Protein AF-A0A0N4WG67-F1 (afdb_monomer_lite)

Foldseek 3Di:
DDPVCVVVVVVPDPDPPDDDDDDDCVVVPDDDPDQLQDDPVNVPAAADPCVVVDDDDPPDDHRHSDPDDDDDDDDDDPCVVPPPD

Sequence (85 aa):
MDREYLSILPHISLSEDKKKYAVDYRNAHPIYLNNLDTDTRYKRWRNSVKLLLEPYYPGMIRPIARNLFTLVSLVASPLYGQSHE

Radius of gyration: 18.01 Å; chains: 1; bounding box: 44×39×43 Å

Organism: Haemonchus placei (NCBI:txid6290)

InterPro domains:
  IPR009448 UDP-glucose:Glycoprotein Glucosyltransferase [PTHR11226] (13-75)
  IPR040692 UGGT, thioredoxin-like domain 3 [PF18402] (23-74)

Structure (mmCIF, N/CA/C/O backbone):
data_AF-A0A0N4WG67-F1
#
_entry.id   AF-A0A0N4WG67-F1
#
loop_
_atom_site.group_PDB
_atom_site.id
_atom_site.type_symbol
_atom_site.label_atom_id
_atom_site.label_alt_id
_atom_site.label_comp_id
_atom_site.label_asym_id
_atom_site.label_entity_id
_atom_site.label_seq_id
_atom_site.pdbx_PDB_ins_code
_atom_site.Cartn_x
_atom_site.Cartn_y
_atom_site.Cartn_z
_atom_site.occupancy
_atom_site.B_iso_or_equiv
_atom_site.auth_seq_id
_atom_site.auth_comp_id
_atom_site.auth_asym_id
_atom_site.auth_atom_id
_atom_site.pdbx_PDB_model_num
ATOM 1 N N . MET A 1 1 ? 10.322 -5.897 -25.669 1.00 46.25 1 MET A N 1
ATOM 2 C CA . MET A 1 1 ? 9.720 -4.551 -25.645 1.00 46.25 1 MET A CA 1
ATOM 3 C C . MET A 1 1 ? 10.496 -3.769 -24.619 1.00 46.25 1 MET A C 1
ATOM 5 O O . MET A 1 1 ? 10.363 -4.034 -23.427 1.00 46.25 1 MET A O 1
ATOM 9 N N . ASP A 1 2 ? 11.422 -2.961 -25.114 1.00 54.50 2 ASP A N 1
ATOM 10 C CA . ASP A 1 2 ? 12.452 -2.320 -24.312 1.00 54.50 2 ASP A CA 1
ATOM 11 C C . ASP A 1 2 ? 11.870 -1.211 -23.437 1.00 54.50 2 ASP A C 1
ATOM 13 O O . ASP A 1 2 ? 10.812 -0.646 -23.713 1.00 54.50 2 ASP A O 1
ATOM 17 N N . ARG A 1 3 ? 12.530 -0.966 -22.304 1.00 64.50 3 ARG A N 1
ATOM 18 C CA . ARG A 1 3 ? 12.058 -0.111 -21.207 1.00 64.50 3 ARG A CA 1
ATOM 19 C C . ARG A 1 3 ? 12.216 1.381 -21.535 1.00 64.50 3 ARG A C 1
ATOM 21 O O . ARG A 1 3 ? 12.822 2.126 -20.770 1.00 64.50 3 ARG A O 1
ATOM 28 N N . GLU A 1 4 ? 11.666 1.813 -22.665 1.00 64.38 4 GLU A N 1
ATOM 29 C CA . GLU A 1 4 ? 11.783 3.175 -23.209 1.00 64.38 4 GLU A CA 1
ATOM 30 C C . GLU A 1 4 ? 11.277 4.259 -22.243 1.00 64.38 4 GLU A C 1
ATOM 32 O O . GLU A 1 4 ? 11.771 5.378 -22.247 1.00 64.38 4 GLU A O 1
ATOM 37 N N . TYR A 1 5 ? 10.345 3.928 -21.345 1.00 61.19 5 TYR A N 1
ATOM 38 C CA . TYR A 1 5 ? 9.806 4.866 -20.355 1.00 61.19 5 TYR A CA 1
ATOM 39 C C . TYR A 1 5 ? 10.788 5.212 -19.224 1.00 61.19 5 TYR A C 1
ATOM 41 O O . TYR A 1 5 ? 10.599 6.231 -18.560 1.00 61.19 5 TYR A O 1
ATOM 49 N N . LEU A 1 6 ? 11.828 4.400 -18.979 1.00 65.62 6 LEU A N 1
ATOM 50 C CA . LEU A 1 6 ? 12.779 4.651 -17.886 1.00 65.62 6 LEU A CA 1
ATOM 51 C C . LEU A 1 6 ? 13.597 5.927 -18.098 1.00 65.62 6 LEU A C 1
ATOM 53 O O . LEU A 1 6 ? 13.976 6.556 -17.115 1.00 65.62 6 LEU A O 1
ATOM 57 N N . SER A 1 7 ? 13.832 6.327 -19.349 1.00 64.75 7 SER A N 1
ATOM 58 C CA . SER A 1 7 ? 14.526 7.577 -19.674 1.00 64.75 7 SER A CA 1
ATOM 59 C C . SER A 1 7 ? 13.674 8.814 -19.380 1.00 64.75 7 SER A C 1
ATOM 61 O O . SER A 1 7 ? 14.221 9.881 -19.140 1.00 64.75 7 SER A O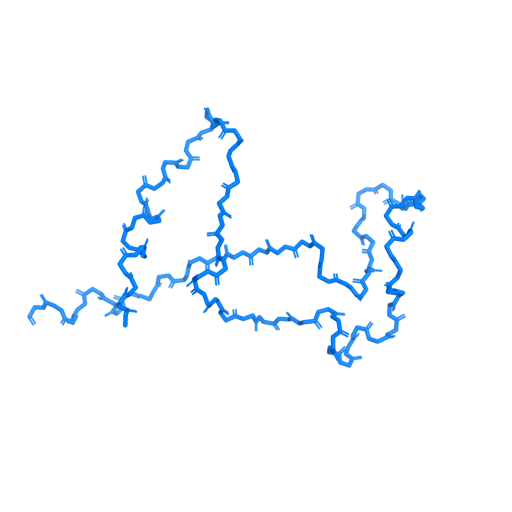 1
ATOM 63 N N . ILE A 1 8 ? 12.344 8.680 -19.346 1.00 64.94 8 ILE A N 1
ATOM 64 C CA . ILE A 1 8 ? 11.406 9.795 -19.151 1.00 64.94 8 ILE A CA 1
ATOM 65 C C . ILE A 1 8 ? 11.238 10.121 -17.661 1.00 64.94 8 ILE A C 1
ATOM 67 O O . ILE A 1 8 ? 11.059 11.281 -17.293 1.00 64.94 8 ILE A O 1
ATOM 71 N N . LEU A 1 9 ? 11.325 9.114 -16.785 1.00 67.38 9 LEU A N 1
ATOM 72 C CA . LEU A 1 9 ? 11.068 9.266 -15.347 1.00 67.38 9 LEU A CA 1
ATOM 73 C C . LEU A 1 9 ? 11.976 10.291 -14.627 1.00 67.38 9 LEU A C 1
ATOM 75 O O . LEU A 1 9 ? 11.448 11.026 -13.794 1.00 67.38 9 LEU A O 1
ATOM 79 N N . PRO A 1 10 ? 13.286 10.416 -14.925 1.00 67.00 10 PRO A N 1
ATOM 80 C CA . PRO A 1 10 ? 14.155 11.436 -14.326 1.00 67.00 10 PRO A CA 1
ATOM 81 C C . PRO A 1 10 ? 13.806 12.867 -14.752 1.00 67.00 10 PRO A C 1
ATOM 83 O O . PRO A 1 10 ? 14.101 13.814 -14.029 1.00 67.00 10 PRO A O 1
ATOM 86 N N . HIS A 1 11 ? 13.182 13.032 -15.922 1.00 63.22 11 HIS A N 1
ATOM 87 C CA . HIS A 1 11 ? 12.787 14.336 -16.462 1.00 63.22 11 HIS A CA 1
ATOM 88 C C . HIS A 1 11 ? 11.427 14.810 -15.944 1.00 63.22 11 HIS A C 1
ATOM 90 O O . HIS A 1 11 ? 11.015 15.940 -16.214 1.00 63.22 11 HIS A O 1
ATOM 96 N N . ILE A 1 12 ? 10.723 13.970 -15.181 1.00 66.44 12 ILE A N 1
ATOM 97 C CA . ILE A 1 12 ? 9.504 14.368 -14.493 1.00 66.44 12 ILE A CA 1
ATOM 98 C C . ILE A 1 12 ? 9.890 15.384 -13.415 1.00 66.44 12 ILE A C 1
ATOM 100 O O . ILE A 1 12 ? 10.407 15.023 -12.359 1.00 66.44 12 ILE A O 1
ATOM 104 N N . SER A 1 13 ? 9.643 16.669 -13.697 1.00 56.91 13 SER A N 1
ATOM 105 C CA . SER A 1 13 ? 9.947 17.767 -12.777 1.00 56.91 13 SER A CA 1
ATOM 106 C C . SER A 1 13 ? 9.339 17.486 -11.409 1.00 56.91 13 SER A C 1
ATOM 108 O O . SER A 1 13 ? 8.113 17.421 -11.247 1.00 56.91 13 SER A O 1
ATOM 110 N N . LEU A 1 14 ? 10.211 17.311 -10.412 1.00 63.31 14 LEU A N 1
ATOM 111 C CA . LEU A 1 14 ? 9.791 17.059 -9.047 1.00 63.31 14 LEU A CA 1
ATOM 112 C C . LEU A 1 14 ? 9.424 18.347 -8.273 1.00 63.31 14 LEU A C 1
ATOM 114 O O . LEU A 1 14 ? 9.116 18.242 -7.086 1.00 63.31 14 LEU A O 1
ATOM 118 N N . SER A 1 15 ? 9.397 19.509 -8.938 1.00 55.38 15 SER A N 1
ATOM 119 C CA . SER A 1 15 ? 9.189 20.834 -8.334 1.00 55.38 15 SER A CA 1
ATOM 120 C C . SER A 1 15 ? 7.908 20.951 -7.493 1.00 55.38 15 SER A C 1
ATOM 122 O O . SER A 1 15 ? 6.925 20.251 -7.725 1.00 55.38 15 SER A O 1
ATOM 124 N N . GLU A 1 16 ? 7.933 21.828 -6.487 1.00 54.44 16 GLU A N 1
ATOM 125 C CA . GLU A 1 16 ? 6.905 21.935 -5.436 1.00 54.44 16 GLU A CA 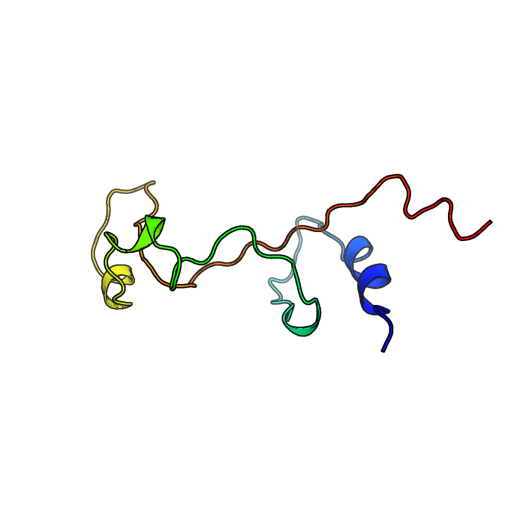1
ATOM 126 C C . GLU A 1 16 ? 5.541 22.463 -5.933 1.00 54.44 16 GLU A C 1
ATOM 128 O O . GLU A 1 16 ? 4.516 22.159 -5.329 1.00 54.44 16 GLU A O 1
ATOM 133 N N . ASP A 1 17 ? 5.486 23.118 -7.100 1.00 58.41 17 ASP A N 1
ATOM 134 C CA . ASP A 1 17 ? 4.259 23.649 -7.737 1.00 58.41 17 ASP A CA 1
ATOM 135 C C . ASP A 1 17 ? 3.427 22.598 -8.510 1.00 58.41 17 ASP A C 1
ATOM 137 O O . ASP A 1 17 ? 2.779 22.864 -9.530 1.00 58.41 17 ASP A O 1
ATOM 141 N N . LYS A 1 18 ? 3.449 21.341 -8.066 1.00 58.56 18 LYS A N 1
ATOM 142 C CA . LYS A 1 18 ? 2.861 20.228 -8.820 1.00 58.56 18 LYS A CA 1
ATOM 143 C C . LYS A 1 18 ? 1.337 20.233 -8.818 1.00 58.56 18 LYS A C 1
ATOM 145 O O . LYS A 1 18 ? 0.685 19.964 -7.807 1.00 58.56 18 LYS A O 1
ATOM 150 N N . LYS A 1 19 ? 0.769 20.304 -10.025 1.00 59.00 19 LYS A N 1
ATOM 151 C CA . LYS A 1 19 ? -0.486 19.605 -10.339 1.00 59.00 19 LYS A CA 1
ATOM 152 C C . LYS A 1 19 ? -0.391 18.178 -9.783 1.00 59.00 19 LYS A C 1
ATOM 154 O O . LYS A 1 19 ? 0.536 17.445 -10.116 1.00 59.00 19 LYS A O 1
ATOM 159 N N . LYS A 1 20 ? -1.334 17.787 -8.925 1.00 70.19 20 LYS A N 1
ATOM 160 C CA . LYS A 1 20 ? -1.431 16.424 -8.385 1.00 70.19 20 LYS A CA 1
ATOM 161 C C . LYS A 1 20 ? -1.900 15.494 -9.504 1.00 70.19 20 LYS A C 1
ATOM 163 O O . LYS A 1 20 ? -3.100 15.368 -9.725 1.00 70.19 20 LYS A O 1
ATOM 168 N N . TYR A 1 21 ? -0.977 14.894 -10.244 1.00 74.44 21 TYR A N 1
ATOM 169 C CA . TYR A 1 21 ? -1.297 13.837 -11.202 1.00 74.44 21 TYR A CA 1
ATOM 170 C C . TYR A 1 21 ? -0.914 12.477 -10.622 1.00 74.44 21 TYR A C 1
ATOM 172 O O . TYR A 1 21 ? 0.033 12.353 -9.846 1.00 74.44 21 TYR A O 1
ATOM 180 N N . ALA A 1 22 ? -1.681 11.456 -10.991 1.00 82.31 22 ALA A N 1
ATOM 181 C CA . ALA A 1 22 ? -1.343 10.070 -10.716 1.00 82.31 22 ALA A CA 1
ATOM 182 C C . ALA A 1 22 ? -0.549 9.508 -11.901 1.00 82.31 22 ALA A C 1
ATOM 184 O O . ALA A 1 22 ? -0.851 9.814 -13.054 1.00 82.31 22 ALA A O 1
ATOM 185 N N . VAL A 1 23 ? 0.455 8.684 -11.611 1.00 82.12 23 VAL A N 1
ATOM 186 C CA . VAL A 1 23 ? 1.237 7.960 -12.620 1.00 82.12 23 VAL A CA 1
ATOM 187 C C . VAL A 1 23 ? 0.874 6.486 -12.535 1.00 82.12 23 VAL A C 1
ATOM 189 O O . VAL A 1 23 ? 0.915 5.899 -11.452 1.00 82.12 23 VAL A O 1
ATOM 192 N N . ASP A 1 24 ? 0.536 5.880 -13.671 1.00 86.06 24 ASP A N 1
ATOM 193 C CA . ASP A 1 24 ? 0.369 4.432 -13.759 1.00 86.06 24 ASP A CA 1
ATOM 194 C C . ASP A 1 24 ? 1.741 3.760 -13.894 1.00 86.06 24 ASP A C 1
ATOM 196 O O . ASP A 1 24 ? 2.419 3.889 -14.912 1.00 86.06 24 ASP A O 1
ATOM 200 N N . TYR A 1 25 ? 2.158 3.052 -12.847 1.00 86.12 25 TYR A N 1
ATOM 201 C CA . TYR A 1 25 ? 3.459 2.389 -12.772 1.00 86.12 25 TYR A CA 1
ATOM 202 C C . TYR A 1 25 ? 3.391 0.884 -13.076 1.00 86.12 25 TYR A C 1
ATOM 204 O O . TYR A 1 25 ? 4.412 0.204 -12.982 1.00 86.12 25 TYR A O 1
ATOM 212 N N . ARG A 1 26 ? 2.224 0.321 -13.424 1.00 84.88 26 ARG A N 1
ATOM 213 C CA . ARG A 1 26 ? 2.048 -1.144 -13.541 1.00 84.88 26 ARG A CA 1
ATOM 214 C C . ARG A 1 26 ? 2.961 -1.779 -14.590 1.00 84.88 26 ARG A C 1
ATOM 216 O O . ARG A 1 26 ? 3.484 -2.866 -14.372 1.00 84.88 26 ARG A O 1
ATOM 223 N N . ASN A 1 27 ? 3.230 -1.061 -15.678 1.00 84.00 27 ASN A N 1
ATOM 224 C CA . ASN A 1 27 ? 4.133 -1.517 -16.736 1.00 84.00 27 ASN A CA 1
ATOM 225 C C . ASN A 1 27 ? 5.619 -1.429 -16.346 1.00 84.00 27 ASN A C 1
ATOM 227 O O . ASN A 1 27 ? 6.465 -1.959 -17.063 1.00 84.00 27 ASN A O 1
ATOM 231 N N . ALA A 1 28 ? 5.957 -0.800 -15.212 1.00 82.38 28 ALA A N 1
ATOM 232 C CA . ALA A 1 28 ? 7.339 -0.657 -14.765 1.00 82.38 28 ALA A CA 1
ATOM 233 C C . ALA A 1 28 ? 7.953 -1.964 -14.239 1.00 82.38 28 ALA A C 1
ATOM 235 O O . ALA A 1 28 ? 9.177 -2.053 -14.172 1.00 82.38 28 ALA A O 1
ATOM 236 N N . HIS A 1 29 ? 7.125 -2.957 -13.885 1.00 86.75 29 HIS A N 1
ATOM 237 C CA . HIS A 1 29 ? 7.540 -4.245 -13.311 1.00 86.75 29 HIS A CA 1
ATOM 238 C C . HIS A 1 29 ? 8.590 -4.099 -12.188 1.00 86.75 29 HIS A C 1
ATOM 240 O O . HIS A 1 29 ? 9.698 -4.633 -12.301 1.00 86.75 29 HIS A O 1
ATOM 246 N N . PRO A 1 30 ? 8.284 -3.341 -11.117 1.00 88.62 30 PRO A N 1
ATOM 247 C CA . PRO A 1 30 ? 9.232 -3.131 -10.032 1.00 88.62 30 PRO A CA 1
ATOM 248 C C . PRO A 1 30 ? 9.485 -4.431 -9.259 1.00 88.62 30 PRO A C 1
ATOM 250 O O . PRO A 1 30 ? 8.625 -5.307 -9.160 1.00 88.62 30 PRO A O 1
ATOM 253 N N . ILE A 1 31 ? 10.668 -4.525 -8.657 1.00 91.31 31 ILE A N 1
ATOM 254 C CA . ILE A 1 31 ? 10.988 -5.586 -7.702 1.00 91.31 31 ILE A CA 1
ATOM 255 C C . ILE A 1 31 ? 10.447 -5.155 -6.338 1.00 91.31 31 ILE A C 1
ATOM 257 O O . ILE A 1 31 ? 10.861 -4.131 -5.795 1.00 91.31 31 ILE A O 1
ATOM 261 N N . TYR A 1 32 ? 9.519 -5.933 -5.785 1.00 93.50 32 TYR A N 1
ATOM 262 C CA . TYR A 1 32 ? 8.932 -5.663 -4.475 1.00 93.50 32 TYR A CA 1
ATOM 263 C C . TYR A 1 32 ? 9.728 -6.341 -3.362 1.00 93.50 32 TYR A C 1
ATOM 265 O O . TYR A 1 32 ? 10.064 -7.519 -3.455 1.00 93.50 32 TYR A O 1
ATOM 273 N N . LEU A 1 33 ? 9.992 -5.598 -2.286 1.00 95.19 33 LEU A N 1
ATOM 274 C CA . LEU A 1 33 ? 10.672 -6.117 -1.095 1.00 95.19 33 LEU A CA 1
ATOM 275 C C . LEU A 1 33 ? 9.709 -6.766 -0.090 1.00 95.19 33 LEU A C 1
ATOM 277 O O . LEU A 1 33 ? 10.144 -7.518 0.779 1.00 95.19 33 LEU A O 1
ATOM 281 N N . ASN A 1 34 ? 8.416 -6.449 -0.167 1.00 95.69 34 ASN A N 1
ATOM 282 C CA . ASN A 1 34 ? 7.394 -6.930 0.754 1.00 95.69 34 ASN A CA 1
ATOM 283 C C . ASN A 1 34 ? 6.072 -7.215 0.034 1.00 95.69 34 ASN A C 1
ATOM 285 O O . ASN A 1 34 ? 5.697 -6.501 -0.897 1.00 95.69 34 ASN A O 1
ATOM 289 N N . ASN A 1 35 ? 5.330 -8.207 0.529 1.00 96.88 35 ASN A N 1
ATOM 290 C CA . ASN A 1 35 ? 3.959 -8.482 0.116 1.00 96.88 35 ASN A CA 1
ATOM 291 C C . ASN A 1 35 ? 3.049 -8.643 1.346 1.00 96.88 35 ASN A C 1
ATOM 293 O O . ASN A 1 35 ? 3.044 -9.672 2.024 1.00 96.88 35 ASN A O 1
ATOM 297 N N . LEU A 1 36 ? 2.254 -7.603 1.624 1.00 96.31 36 LEU A N 1
ATOM 298 C CA . LEU A 1 36 ? 1.367 -7.540 2.791 1.00 96.31 36 LEU A CA 1
ATOM 299 C C . LEU A 1 36 ? 0.233 -8.574 2.771 1.00 96.31 36 LEU A C 1
ATOM 301 O O . LEU A 1 36 ? -0.296 -8.887 3.835 1.00 96.31 36 LEU A O 1
ATOM 305 N N . ASP A 1 37 ? -0.145 -9.090 1.600 1.00 94.94 37 ASP A N 1
ATOM 306 C CA . ASP A 1 37 ? -1.250 -10.041 1.454 1.00 94.94 37 ASP A CA 1
ATOM 307 C C . ASP A 1 37 ? -0.800 -11.497 1.672 1.00 94.94 37 ASP A C 1
ATOM 309 O O . ASP A 1 37 ? -1.584 -12.312 2.162 1.00 94.94 37 ASP A O 1
ATOM 313 N N . THR A 1 38 ? 0.449 -11.844 1.327 1.00 95.62 38 THR A N 1
ATOM 314 C CA . THR A 1 38 ? 0.904 -13.249 1.297 1.00 95.62 38 THR A CA 1
ATOM 315 C C . THR A 1 38 ? 2.008 -13.598 2.287 1.00 95.62 38 THR A C 1
ATOM 317 O O . THR A 1 38 ? 2.087 -14.758 2.707 1.00 95.62 38 THR A O 1
ATOM 320 N N . ASP A 1 39 ? 2.872 -12.652 2.672 1.00 97.38 39 ASP A N 1
ATOM 321 C CA . ASP A 1 39 ? 4.045 -12.999 3.478 1.00 97.38 39 ASP A CA 1
ATOM 322 C C . ASP A 1 39 ? 3.639 -13.460 4.883 1.00 97.38 39 ASP A C 1
ATOM 324 O O . ASP A 1 39 ? 2.814 -12.852 5.575 1.00 97.38 39 ASP A O 1
ATOM 328 N N . THR A 1 40 ? 4.287 -14.524 5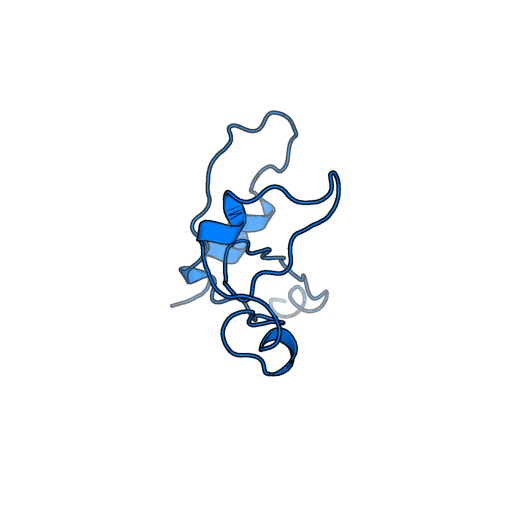.361 1.00 96.88 40 THR A N 1
ATOM 329 C CA . THR A 1 40 ? 4.006 -15.126 6.675 1.00 96.88 40 THR A CA 1
ATOM 330 C C . THR A 1 40 ? 4.135 -14.132 7.825 1.00 96.88 40 THR A C 1
ATOM 332 O O . THR A 1 40 ? 3.381 -14.222 8.796 1.00 96.88 40 THR A O 1
ATOM 335 N N . ARG A 1 41 ? 5.034 -13.150 7.699 1.00 96.44 41 ARG A N 1
ATOM 336 C CA . ARG A 1 41 ? 5.269 -12.118 8.716 1.00 96.44 41 ARG A CA 1
ATOM 337 C C . ARG A 1 41 ? 4.056 -11.217 8.976 1.00 96.44 41 ARG A C 1
ATOM 339 O O . ARG A 1 41 ? 3.953 -10.676 10.073 1.00 96.44 41 ARG A O 1
ATOM 346 N N . TYR A 1 42 ? 3.144 -11.073 8.010 1.00 96.56 42 TYR A N 1
ATOM 347 C CA . TYR A 1 42 ? 1.967 -10.202 8.126 1.00 96.56 42 TYR A CA 1
ATOM 348 C C . TYR A 1 42 ? 0.679 -10.965 8.457 1.00 96.56 42 TYR A C 1
ATOM 350 O O . TYR A 1 42 ? -0.340 -10.339 8.729 1.00 96.56 42 TYR A O 1
ATOM 358 N N . LYS A 1 43 ? 0.712 -12.305 8.539 1.00 94.50 43 LYS A N 1
ATOM 359 C CA . LYS A 1 43 ? -0.479 -13.144 8.800 1.00 94.50 43 LYS A CA 1
ATOM 360 C C . LYS A 1 43 ? -1.237 -12.805 10.086 1.00 94.50 43 LYS A C 1
ATOM 362 O O . LYS A 1 43 ? -2.421 -13.101 10.190 1.00 94.50 43 LYS A O 1
ATOM 367 N N . ARG A 1 44 ? -0.559 -12.227 11.083 1.00 95.75 44 ARG A N 1
ATOM 368 C CA . ARG A 1 44 ? -1.183 -11.819 12.354 1.00 95.75 44 ARG A CA 1
ATOM 369 C C . ARG A 1 44 ? -1.990 -10.524 12.236 1.00 95.75 44 ARG A C 1
ATOM 371 O O . ARG A 1 44 ? -2.755 -10.210 13.142 1.00 95.75 44 ARG A O 1
ATOM 378 N N . TRP A 1 45 ? -1.796 -9.746 11.175 1.00 96.44 45 TRP A N 1
ATOM 379 C CA . TRP A 1 45 ? -2.513 -8.492 10.975 1.00 96.44 45 TRP A CA 1
ATOM 380 C C . TRP A 1 45 ? -3.912 -8.761 10.419 1.00 96.44 45 TRP A C 1
ATOM 382 O O . TRP A 1 45 ? -4.142 -9.725 9.690 1.00 96.44 45 TRP A O 1
ATOM 392 N N . ARG A 1 46 ? -4.869 -7.888 10.747 1.00 95.75 46 ARG A N 1
ATOM 393 C CA . ARG A 1 46 ? -6.219 -7.963 10.173 1.00 95.75 46 ARG A CA 1
ATOM 394 C C . ARG A 1 46 ? -6.157 -7.566 8.685 1.00 95.75 46 ARG A C 1
ATOM 396 O O . ARG A 1 46 ? -5.400 -6.672 8.314 1.00 95.75 46 ARG A O 1
ATOM 403 N N . ASN A 1 47 ? -6.973 -8.197 7.838 1.00 95.31 47 ASN A N 1
ATOM 404 C CA . ASN A 1 47 ? -6.968 -8.014 6.373 1.00 95.31 47 ASN A CA 1
ATOM 405 C C . ASN A 1 47 ? -8.242 -7.335 5.821 1.00 95.31 47 ASN A C 1
ATOM 407 O O . ASN A 1 47 ? -8.526 -7.392 4.627 1.00 95.31 47 ASN A O 1
ATOM 411 N N . SER A 1 48 ? -9.037 -6.699 6.686 1.00 95.44 48 SER A N 1
ATOM 412 C CA . SER A 1 48 ? -10.303 -6.072 6.297 1.00 95.44 48 SER A CA 1
ATOM 413 C C . SER A 1 48 ? -10.115 -4.612 5.890 1.00 95.44 48 SER A C 1
ATOM 415 O O . SER A 1 48 ? -9.530 -3.831 6.633 1.00 95.44 48 SER A O 1
ATOM 417 N N . VAL A 1 49 ? -10.706 -4.201 4.766 1.00 94.50 49 VAL A N 1
ATOM 418 C CA . VAL A 1 49 ? -10.719 -2.790 4.331 1.00 94.50 49 VAL A CA 1
ATOM 419 C C . VAL A 1 49 ? -11.477 -1.893 5.322 1.00 94.50 49 VAL A C 1
ATOM 421 O O . VAL A 1 49 ? -11.152 -0.717 5.456 1.00 94.50 49 VAL A O 1
ATOM 424 N N . LYS A 1 50 ? -12.422 -2.449 6.100 1.00 95.88 50 LYS A N 1
ATOM 425 C CA . LYS A 1 50 ? -13.179 -1.704 7.129 1.00 95.88 50 LYS A CA 1
ATOM 426 C C . LYS A 1 50 ? -12.277 -1.049 8.180 1.00 95.88 50 LYS A C 1
ATOM 428 O O . LYS A 1 50 ? -12.653 -0.040 8.759 1.00 95.88 50 LYS A O 1
ATOM 433 N N . LEU A 1 51 ? -11.073 -1.587 8.379 1.00 94.88 51 LEU A N 1
ATOM 434 C CA . LEU A 1 51 ? -10.060 -1.045 9.284 1.00 94.88 51 LEU A CA 1
ATOM 435 C C . LEU A 1 51 ? -9.655 0.396 8.959 1.00 94.88 51 LEU A C 1
ATOM 437 O O . LEU A 1 51 ? -9.221 1.104 9.860 1.00 94.88 51 LEU A O 1
ATOM 441 N N . LEU A 1 52 ? -9.790 0.826 7.700 1.00 93.75 52 LEU A N 1
ATOM 442 C CA . LEU A 1 52 ? -9.519 2.206 7.287 1.00 93.75 52 LEU A CA 1
ATOM 443 C C . LEU A 1 52 ? -10.523 3.210 7.863 1.00 93.75 52 LEU A C 1
ATOM 445 O O . LEU A 1 52 ? -10.208 4.388 7.972 1.00 93.75 52 LEU A O 1
ATOM 449 N N . LEU A 1 53 ? -11.723 2.744 8.212 1.00 94.50 53 LEU A N 1
ATOM 450 C CA . LEU A 1 53 ? -12.800 3.566 8.762 1.00 94.50 53 LEU A CA 1
ATOM 451 C C . LEU A 1 53 ? -12.825 3.533 10.295 1.00 94.50 53 LEU A C 1
ATOM 453 O O . LEU A 1 53 ? -13.484 4.354 10.925 1.00 94.50 53 LEU A O 1
ATOM 457 N N . GLU A 1 54 ? -12.132 2.570 10.904 1.00 94.56 54 GLU A N 1
ATOM 458 C CA . GLU A 1 54 ? -12.017 2.475 12.354 1.00 94.56 54 GLU A CA 1
ATOM 459 C C . GLU A 1 54 ? -11.012 3.530 12.871 1.00 94.56 54 GLU A C 1
ATOM 461 O O . GLU A 1 54 ? -9.931 3.694 12.289 1.00 94.56 54 GLU A O 1
ATOM 466 N N . PRO A 1 55 ? -11.286 4.202 14.002 1.00 93.31 55 PRO A N 1
ATOM 467 C CA . PRO A 1 55 ? -10.342 5.143 14.601 1.00 93.31 55 PRO A CA 1
ATOM 468 C C . PRO A 1 55 ? -9.055 4.432 15.039 1.00 93.31 55 PRO A C 1
ATOM 470 O O . PRO A 1 55 ? -9.097 3.325 15.582 1.00 93.31 55 PRO A O 1
ATOM 473 N N . TYR A 1 56 ? -7.906 5.061 14.788 1.00 94.06 56 TYR A N 1
ATOM 474 C CA . TYR A 1 56 ? -6.579 4.597 15.202 1.00 94.06 56 TYR A CA 1
ATOM 475 C C . TYR A 1 56 ? -5.822 5.734 15.888 1.00 94.06 56 TYR A C 1
ATOM 477 O O . TYR A 1 56 ? -6.194 6.899 15.747 1.00 94.06 56 TYR A O 1
ATOM 485 N N . TYR A 1 57 ? -4.771 5.400 16.633 1.00 93.81 57 TYR A N 1
ATOM 486 C CA . TYR A 1 57 ? -3.978 6.398 17.343 1.00 93.81 57 TYR A CA 1
ATOM 487 C C . TYR A 1 57 ? -3.412 7.452 16.373 1.00 93.81 57 TYR A C 1
ATOM 489 O O . TYR A 1 57 ? -2.785 7.078 15.375 1.00 93.81 57 TYR A O 1
ATOM 497 N N . PRO A 1 58 ? -3.618 8.758 16.644 1.00 93.06 58 PRO A N 1
ATOM 498 C CA . PRO A 1 58 ? -3.093 9.827 15.803 1.00 93.06 58 PRO A CA 1
ATOM 499 C C . PRO A 1 58 ? -1.577 9.704 15.610 1.00 93.06 58 PRO A C 1
ATOM 501 O O . PRO A 1 58 ? -0.845 9.435 16.558 1.00 93.06 58 PRO A O 1
ATOM 504 N N . GLY A 1 59 ? -1.106 9.890 14.376 1.00 91.88 59 GLY A N 1
ATOM 505 C CA . GLY A 1 59 ? 0.318 9.791 14.029 1.00 91.88 59 GLY A CA 1
ATOM 506 C C . GLY A 1 59 ? 0.849 8.364 13.847 1.00 91.88 59 GLY A C 1
ATOM 507 O O . GLY A 1 59 ? 1.998 8.199 13.444 1.00 91.88 59 GLY A O 1
ATOM 508 N N . MET A 1 60 ? 0.038 7.330 14.087 1.00 93.38 60 MET A N 1
ATOM 509 C CA . MET A 1 60 ? 0.436 5.940 13.865 1.00 93.38 60 MET A CA 1
ATOM 510 C C . MET A 1 60 ? -0.146 5.386 12.561 1.00 93.38 60 MET A C 1
ATOM 512 O O . MET A 1 60 ? -1.290 5.659 12.199 1.00 93.38 60 MET A O 1
ATOM 516 N N . ILE A 1 61 ? 0.624 4.538 11.877 1.00 91.25 61 ILE A N 1
ATOM 517 C CA . ILE A 1 61 ? 0.140 3.781 10.718 1.00 91.25 61 ILE A CA 1
ATOM 518 C C . ILE A 1 61 ? -0.493 2.487 11.218 1.00 91.25 61 ILE A C 1
ATOM 520 O O . ILE A 1 61 ? 0.153 1.684 11.892 1.00 91.25 61 ILE A O 1
ATOM 524 N N . ARG A 1 62 ? -1.763 2.270 10.870 1.00 94.38 62 ARG A N 1
ATOM 525 C CA . ARG A 1 62 ? -2.466 1.035 11.213 1.00 94.38 62 ARG A CA 1
ATOM 526 C C . ARG A 1 62 ? -1.896 -0.146 10.410 1.00 94.38 62 ARG A C 1
ATOM 528 O O . ARG A 1 62 ? -1.907 -0.085 9.180 1.00 94.38 62 ARG A O 1
ATOM 535 N N . PRO A 1 63 ? -1.482 -1.250 11.057 1.00 94.88 63 PRO A N 1
ATOM 536 C CA . PRO A 1 63 ? -1.077 -2.456 10.347 1.00 94.88 63 PRO A CA 1
ATOM 537 C C . PRO A 1 63 ? -2.297 -3.152 9.728 1.00 94.88 63 PRO A C 1
ATOM 539 O O . PRO A 1 63 ? -3.214 -3.577 10.436 1.00 94.88 63 PRO A O 1
ATOM 542 N N . ILE A 1 64 ? -2.305 -3.277 8.401 1.00 96.50 64 ILE A N 1
ATOM 543 C CA . ILE A 1 64 ? -3.332 -3.985 7.628 1.00 96.50 64 ILE A CA 1
ATOM 544 C C . ILE A 1 64 ? -2.615 -4.916 6.646 1.00 96.50 64 ILE A C 1
ATOM 546 O O . ILE A 1 64 ? -1.761 -4.468 5.885 1.00 96.50 64 ILE A O 1
ATOM 550 N N . ALA A 1 65 ? -2.960 -6.203 6.644 1.00 97.31 65 ALA A N 1
ATOM 551 C CA . ALA A 1 65 ? -2.419 -7.190 5.700 1.00 97.31 65 ALA A CA 1
ATOM 552 C C . ALA A 1 65 ? -3.105 -7.082 4.326 1.00 97.31 65 ALA A C 1
ATOM 554 O O . ALA A 1 65 ? -3.819 -7.993 3.905 1.0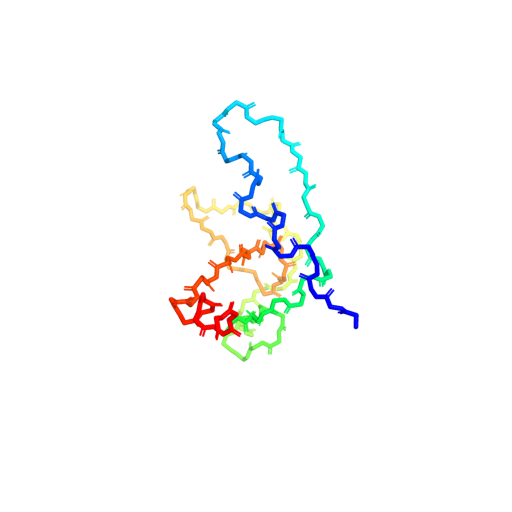0 97.31 65 ALA A O 1
ATOM 555 N N . ARG A 1 66 ? -2.989 -5.912 3.685 1.00 96.38 66 ARG A N 1
ATOM 556 C CA . ARG A 1 66 ? -3.537 -5.603 2.355 1.00 96.38 66 ARG A CA 1
ATOM 557 C C . ARG A 1 66 ? -2.635 -4.613 1.628 1.00 96.38 66 ARG A C 1
ATOM 559 O O . ARG A 1 66 ? -2.181 -3.641 2.234 1.00 96.38 66 ARG A O 1
ATOM 566 N N . ASN A 1 67 ? -2.447 -4.800 0.327 1.00 95.50 67 ASN A N 1
ATOM 567 C CA . ASN A 1 67 ? -1.779 -3.818 -0.523 1.00 95.50 67 ASN A CA 1
ATOM 568 C C . ASN A 1 67 ? -2.666 -2.576 -0.768 1.00 95.50 67 ASN A C 1
ATOM 570 O O . ASN A 1 67 ? -3.526 -2.579 -1.646 1.00 95.50 67 ASN A O 1
ATOM 574 N N . LEU A 1 68 ? -2.481 -1.528 0.043 1.00 95.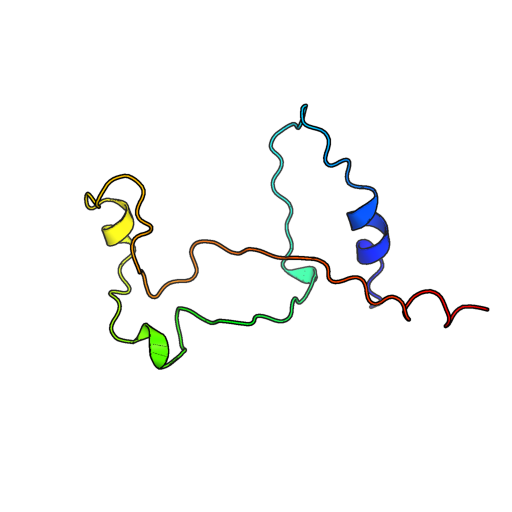00 68 LEU A N 1
ATOM 575 C CA . LEU A 1 68 ? -3.237 -0.264 -0.034 1.00 95.00 68 LEU A CA 1
ATOM 576 C C . LEU A 1 68 ? -2.376 0.931 -0.457 1.00 95.00 68 LEU A C 1
ATOM 578 O O . LEU A 1 68 ? -2.870 1.859 -1.092 1.00 95.00 68 LEU A O 1
ATOM 582 N N . PHE A 1 69 ? -1.094 0.906 -0.098 1.00 93.88 69 PHE A N 1
ATOM 583 C CA . PHE A 1 69 ? -0.128 1.952 -0.403 1.00 93.88 69 PHE A CA 1
ATOM 584 C C . PHE A 1 69 ? 1.125 1.308 -0.977 1.00 93.88 69 PHE A C 1
ATOM 586 O O . PHE A 1 69 ? 1.634 0.329 -0.430 1.00 93.88 69 PHE A O 1
ATOM 593 N N . THR A 1 70 ? 1.635 1.877 -2.064 1.00 93.94 70 THR A N 1
ATOM 594 C CA . THR A 1 70 ? 2.822 1.373 -2.750 1.00 93.94 70 THR A CA 1
ATOM 595 C C . THR A 1 70 ? 3.806 2.513 -2.946 1.00 93.94 70 THR A C 1
ATOM 597 O O . THR A 1 70 ? 3.457 3.551 -3.503 1.00 93.94 70 THR A O 1
ATOM 600 N N . LEU A 1 71 ? 5.042 2.302 -2.500 1.00 92.50 71 LEU A N 1
ATOM 601 C CA . LEU A 1 71 ? 6.167 3.177 -2.793 1.00 92.50 71 LEU A CA 1
ATOM 602 C C . LEU A 1 71 ? 7.042 2.493 -3.844 1.00 92.50 71 LEU A C 1
ATOM 604 O O . LEU A 1 71 ? 7.578 1.416 -3.594 1.00 92.50 71 LEU A O 1
ATOM 608 N N . VAL A 1 72 ? 7.187 3.123 -5.008 1.00 89.94 72 VAL A N 1
ATOM 609 C CA . VAL A 1 72 ? 8.122 2.699 -6.056 1.00 89.94 72 VAL A CA 1
ATOM 610 C C . VAL A 1 72 ? 9.270 3.697 -6.078 1.00 89.94 72 VAL A C 1
ATOM 612 O O . VAL A 1 72 ? 9.037 4.898 -6.196 1.00 89.94 72 VAL A O 1
ATOM 615 N N . SER A 1 73 ? 10.499 3.202 -5.948 1.00 85.56 73 SER A N 1
ATOM 616 C CA . SER A 1 73 ? 11.710 4.020 -6.001 1.00 85.56 73 SER A CA 1
ATOM 617 C C . SER A 1 73 ? 12.606 3.556 -7.140 1.00 85.56 73 SER A C 1
ATOM 619 O O . SER A 1 73 ? 12.741 2.355 -7.384 1.00 85.56 73 SER A O 1
ATOM 621 N N . LEU A 1 74 ? 13.218 4.513 -7.831 1.00 83.38 74 LEU A N 1
ATOM 622 C CA . LEU A 1 74 ? 14.238 4.241 -8.832 1.00 83.38 74 LEU A CA 1
ATOM 623 C C . LEU A 1 74 ? 15.591 4.155 -8.135 1.00 83.38 74 LEU A C 1
ATOM 625 O O . LEU A 1 74 ? 16.032 5.106 -7.494 1.00 83.38 74 LEU A O 1
ATOM 629 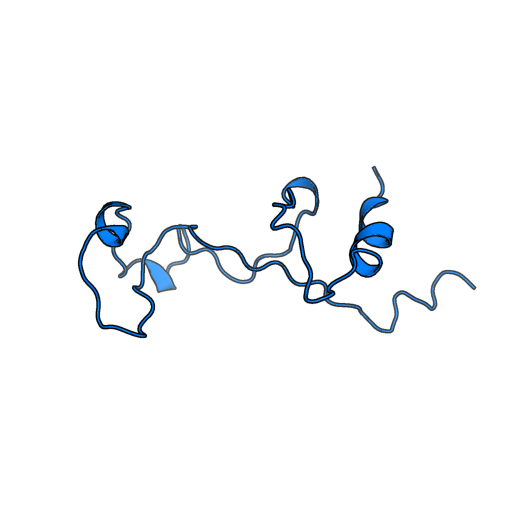N N . VAL A 1 75 ? 16.258 3.015 -8.282 1.00 79.50 75 VAL A N 1
ATOM 630 C CA . VAL A 1 75 ? 17.630 2.831 -7.809 1.00 79.50 75 VAL A CA 1
ATOM 631 C C . VAL A 1 75 ? 18.546 2.972 -9.016 1.00 79.50 75 VAL A C 1
ATOM 633 O O . VAL A 1 75 ? 18.614 2.076 -9.856 1.00 79.50 75 VAL A O 1
ATOM 636 N N . ALA A 1 76 ? 19.224 4.111 -9.126 1.00 69.88 76 ALA A N 1
ATOM 637 C CA . ALA A 1 76 ? 20.267 4.289 -10.125 1.00 69.88 76 ALA A CA 1
ATOM 638 C C . ALA A 1 76 ? 21.493 3.470 -9.702 1.00 69.88 76 ALA A C 1
ATOM 640 O O . ALA A 1 76 ? 22.068 3.718 -8.641 1.00 69.88 76 ALA A O 1
ATOM 641 N N . SER A 1 77 ? 21.895 2.487 -10.510 1.00 65.19 77 SER A N 1
ATOM 642 C CA . SER A 1 77 ? 23.221 1.895 -10.357 1.00 65.19 77 SER A CA 1
ATOM 643 C C . SER A 1 77 ? 24.241 2.811 -11.048 1.00 65.19 77 SER A C 1
ATOM 645 O O . SER A 1 77 ? 24.009 3.235 -12.183 1.00 65.19 77 SER A O 1
ATOM 647 N N . PRO A 1 78 ? 25.387 3.119 -10.417 1.00 61.81 78 PRO A N 1
ATOM 648 C CA . PRO A 1 78 ? 26.423 3.944 -11.044 1.00 61.81 78 PRO A CA 1
ATOM 649 C C . PRO A 1 78 ? 27.062 3.279 -12.280 1.00 61.81 78 PRO A C 1
ATOM 651 O O . PRO A 1 78 ? 27.751 3.943 -13.044 1.00 61.81 78 PRO A O 1
ATOM 654 N N . LEU A 1 79 ? 26.817 1.983 -12.506 1.00 58.00 79 LEU A N 1
ATOM 655 C CA . LEU A 1 79 ? 27.370 1.209 -13.623 1.00 58.00 79 LEU A CA 1
ATOM 656 C C . LEU A 1 79 ? 26.513 1.252 -14.899 1.00 58.00 79 LEU A C 1
ATOM 658 O O . LEU A 1 79 ? 26.981 0.837 -15.955 1.00 58.00 79 LEU A O 1
ATOM 662 N N . TYR A 1 80 ? 25.277 1.761 -14.844 1.00 55.53 80 TYR A N 1
ATOM 663 C CA . TYR A 1 80 ? 24.406 1.805 -16.027 1.00 55.53 80 TYR A CA 1
ATOM 664 C C . TYR A 1 80 ? 24.904 2.793 -17.105 1.00 55.53 80 TYR A C 1
ATOM 666 O O . TYR A 1 80 ? 24.542 2.667 -18.268 1.00 55.53 80 TYR A O 1
ATOM 674 N N . GLY A 1 81 ? 25.777 3.742 -16.745 1.00 51.72 81 GLY A N 1
ATOM 675 C CA . GLY A 1 81 ? 26.344 4.733 -17.667 1.00 51.72 81 GLY A CA 1
ATOM 676 C C . GLY A 1 81 ? 27.606 4.306 -18.430 1.00 51.72 81 GLY A C 1
ATOM 677 O O . GLY A 1 81 ? 28.074 5.086 -19.245 1.00 51.72 81 GLY A O 1
ATOM 678 N N . GLN A 1 82 ? 28.170 3.116 -18.180 1.00 47.88 82 GLN A N 1
ATOM 679 C CA . GLN A 1 82 ? 29.450 2.681 -18.783 1.00 47.88 82 GLN A CA 1
ATOM 680 C C . GLN A 1 82 ? 29.305 1.597 -19.864 1.00 47.88 82 GLN A C 1
ATOM 682 O O . GLN A 1 82 ? 30.297 1.039 -20.313 1.00 47.88 82 GLN A O 1
ATOM 687 N N . SER A 1 83 ? 28.080 1.256 -20.271 1.00 48.03 83 SER A N 1
ATOM 688 C CA . SER A 1 83 ? 27.825 0.195 -21.266 1.00 48.03 83 SER A CA 1
ATOM 689 C C . SER A 1 83 ? 27.494 0.718 -22.669 1.00 48.03 83 SER A C 1
ATOM 691 O O . SER A 1 83 ? 27.170 -0.070 -23.553 1.00 48.03 83 SER A O 1
ATOM 693 N N . HIS A 1 84 ? 27.595 2.034 -22.878 1.00 46.75 84 HIS A N 1
ATOM 694 C CA . HIS A 1 84 ? 27.337 2.702 -24.157 1.00 46.75 84 HIS A CA 1
ATOM 695 C C . HIS A 1 84 ? 28.503 3.607 -24.603 1.00 46.75 84 HIS A C 1
ATOM 697 O O . HIS A 1 84 ? 28.267 4.630 -25.245 1.00 46.75 84 HIS A O 1
ATOM 703 N N . GLU A 1 85 ? 29.741 3.220 -24.283 1.00 40.12 85 GLU A N 1
ATOM 704 C CA . GLU A 1 85 ? 30.957 3.727 -24.941 1.00 40.12 85 GLU A CA 1
ATOM 705 C C . GLU A 1 85 ? 31.699 2.580 -25.636 1.00 40.12 85 GLU A C 1
ATOM 707 O O . GLU A 1 85 ? 31.843 1.507 -25.004 1.00 40.12 85 GLU A O 1
#

pLDDT: mean 80.43, std 16.96, range [40.12, 97.38]

Secondary structure (DSSP, 8-state):
---GGGGTGGGS---SS--------GGG-PPPS--TTT-GGGTTS---GGGGTS---TTPPPP-SS-----------TTGGGS--